Protein AF-A0A2V9YKH6-F1 (afdb_monomer_lite)

pLDDT: mean 81.79, std 18.33, range [43.91, 97.94]

Secondary structure (DSSP, 8-state):
--------------HHHHHHHHHHHTTHHHHHHHHHT--HHHHHHHHTTSS--HHHHHHHHHHHHHHHHHHHS--

Sequence (75 aa):
MTKNRKKRQRTKVTEESLLRVHRLHSGIYARIAEKLGVDPSYVSRVAKGERQSQEVKSALLSELATIGKGALAME

Foldseek 3Di:
DDDPPPPPPPPPCDPVLVVLLVVLPPCLLVVLCVVVVHDSVVLVCVVVVVDDDPSSVVSSVVSVVVSVCVSVVPD

Structure (mmCIF, N/CA/C/O backbone):
data_AF-A0A2V9YKH6-F1
#
_entry.id   AF-A0A2V9YKH6-F1
#
loop_
_atom_site.group_PDB
_atom_site.id
_atom_site.type_symbol
_atom_site.label_atom_id
_atom_site.label_alt_id
_atom_site.label_comp_id
_atom_site.label_asym_id
_atom_site.label_entity_id
_atom_site.label_seq_id
_atom_site.pdbx_PDB_ins_code
_atom_site.Cartn_x
_atom_site.Cartn_y
_atom_site.Cartn_z
_atom_site.occupancy
_atom_site.B_iso_or_equiv
_atom_site.auth_seq_id
_atom_site.auth_comp_id
_atom_site.auth_asym_id
_atom_site.auth_atom_id
_atom_site.pdbx_PDB_model_num
ATOM 1 N N . MET A 1 1 ? 43.765 22.150 -0.940 1.00 50.44 1 MET A N 1
ATOM 2 C CA . MET A 1 1 ? 42.579 21.398 -0.456 1.00 50.44 1 MET A CA 1
ATOM 3 C C . MET A 1 1 ? 41.324 22.220 -0.705 1.00 50.44 1 MET A C 1
ATOM 5 O O . MET A 1 1 ? 41.301 23.336 -0.211 1.00 50.44 1 MET A O 1
ATOM 9 N N . THR A 1 2 ? 40.343 21.686 -1.457 1.00 45.66 2 THR A N 1
ATOM 10 C CA . THR A 1 2 ? 38.934 22.134 -1.706 1.00 45.66 2 THR A CA 1
ATOM 11 C C . THR A 1 2 ? 38.613 22.033 -3.207 1.00 45.66 2 THR A C 1
ATOM 13 O O . THR A 1 2 ? 39.436 22.412 -4.021 1.00 45.66 2 THR A O 1
ATOM 16 N N . LYS A 1 3 ? 37.486 21.515 -3.705 1.00 51.31 3 LYS A N 1
ATOM 17 C CA . LYS A 1 3 ? 36.267 20.897 -3.156 1.00 51.31 3 LYS A CA 1
ATOM 18 C C . LYS A 1 3 ? 35.833 19.844 -4.189 1.00 51.31 3 LYS A C 1
ATOM 20 O O . LYS A 1 3 ? 35.547 20.191 -5.333 1.00 51.31 3 LYS A O 1
ATOM 25 N N . ASN A 1 4 ? 35.769 18.577 -3.790 1.00 46.38 4 ASN A N 1
ATOM 26 C CA . ASN A 1 4 ? 35.324 17.475 -4.641 1.00 46.38 4 ASN A CA 1
ATOM 27 C C . ASN A 1 4 ? 33.797 17.565 -4.822 1.00 46.38 4 ASN A C 1
ATOM 29 O O . ASN A 1 4 ? 33.031 16.974 -4.061 1.00 46.38 4 ASN A O 1
ATOM 33 N N . ARG A 1 5 ? 33.331 18.361 -5.793 1.00 53.97 5 ARG A N 1
ATOM 34 C CA . ARG A 1 5 ? 31.922 18.380 -6.208 1.00 53.97 5 ARG A CA 1
ATOM 35 C C . ARG A 1 5 ? 31.624 17.047 -6.896 1.00 53.97 5 ARG A C 1
ATOM 37 O O . ARG A 1 5 ? 31.757 16.943 -8.112 1.00 53.97 5 ARG A O 1
ATOM 44 N N . LYS A 1 6 ? 31.259 16.018 -6.117 1.00 46.72 6 LYS A N 1
ATOM 45 C CA . LYS A 1 6 ? 30.684 14.768 -6.635 1.00 46.72 6 LYS A CA 1
ATOM 46 C C . LYS A 1 6 ? 29.533 15.153 -7.566 1.00 46.72 6 LYS A C 1
ATOM 48 O O . LYS A 1 6 ? 28.485 15.604 -7.107 1.00 46.72 6 LYS A O 1
ATOM 53 N N . LYS A 1 7 ? 29.759 15.045 -8.877 1.00 45.19 7 LYS A N 1
ATOM 54 C CA . LYS A 1 7 ? 28.718 15.173 -9.895 1.00 45.19 7 LYS A CA 1
ATOM 55 C C . LYS A 1 7 ? 27.653 14.135 -9.541 1.00 45.19 7 LYS A C 1
ATOM 57 O O . LYS A 1 7 ? 27.905 12.944 -9.683 1.00 45.19 7 LYS A O 1
ATOM 62 N N . ARG A 1 8 ? 26.501 14.585 -9.033 1.00 51.19 8 ARG A N 1
ATOM 63 C CA . ARG A 1 8 ? 25.262 13.799 -8.991 1.00 51.19 8 ARG A CA 1
ATOM 64 C C . ARG A 1 8 ? 24.998 13.374 -10.432 1.00 51.19 8 ARG A C 1
ATOM 66 O O . ARG A 1 8 ? 24.537 14.187 -11.232 1.00 51.19 8 ARG A O 1
ATOM 73 N N . GLN A 1 9 ? 25.399 12.161 -10.794 1.00 55.03 9 GLN A N 1
ATOM 74 C CA . GLN A 1 9 ? 25.017 11.588 -12.072 1.00 55.03 9 GLN A CA 1
ATOM 75 C C . GLN A 1 9 ? 23.493 11.457 -12.024 1.00 55.03 9 GLN A C 1
ATOM 77 O O . GLN A 1 9 ? 22.952 10.811 -11.133 1.00 55.03 9 GLN A O 1
ATOM 82 N N . ARG A 1 10 ? 22.786 12.168 -12.909 1.00 55.72 10 ARG A N 1
ATOM 83 C CA . ARG A 1 10 ? 21.363 11.914 -13.151 1.00 55.72 10 ARG A CA 1
ATOM 84 C C . ARG A 1 10 ? 21.293 10.508 -13.739 1.00 55.72 10 ARG A C 1
ATOM 86 O O . ARG A 1 10 ? 21.647 10.330 -14.902 1.00 55.72 10 ARG A O 1
ATOM 93 N N . THR A 1 11 ? 20.908 9.525 -12.936 1.00 65.00 11 THR A N 1
ATOM 94 C CA . THR A 1 11 ? 20.619 8.178 -13.421 1.00 65.00 11 THR A CA 1
ATOM 95 C C . THR A 1 11 ? 19.518 8.287 -14.480 1.00 65.00 11 THR A C 1
ATOM 97 O O . THR A 1 11 ? 18.485 8.925 -14.265 1.00 65.00 11 THR A O 1
ATOM 100 N N . LYS A 1 12 ? 19.777 7.768 -15.688 1.00 66.31 12 LYS A N 1
ATOM 101 C CA . LYS A 1 12 ? 18.764 7.718 -16.748 1.00 66.31 12 LYS A CA 1
ATOM 102 C C . LYS A 1 12 ? 17.698 6.718 -16.307 1.00 66.31 12 LYS A C 1
ATOM 104 O O .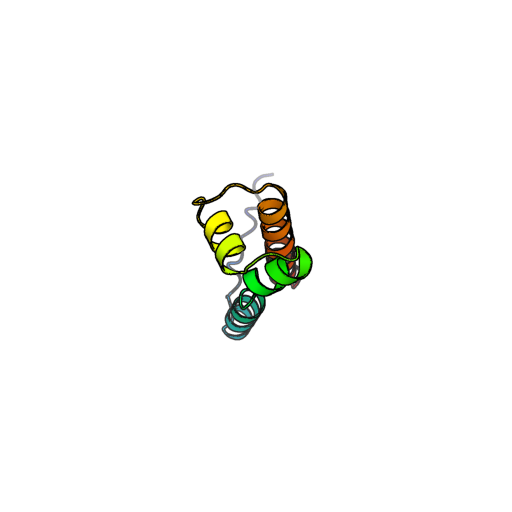 LYS A 1 12 ? 17.983 5.531 -16.207 1.00 66.31 12 LYS A O 1
ATOM 109 N N . VAL A 1 13 ? 16.490 7.199 -16.032 1.00 74.81 13 VAL A N 1
ATOM 110 C CA . VAL A 1 13 ? 15.332 6.339 -15.765 1.00 74.81 13 VAL A CA 1
ATOM 111 C C . VAL A 1 13 ? 15.020 5.553 -17.044 1.00 74.81 13 VAL A C 1
ATOM 113 O O . VAL A 1 13 ? 14.769 6.165 -18.080 1.00 74.81 13 VAL A O 1
ATOM 116 N N . THR A 1 14 ? 15.072 4.219 -16.990 1.00 86.19 14 THR A N 1
ATOM 117 C CA . THR A 1 14 ? 14.716 3.349 -18.124 1.00 86.19 14 THR A CA 1
ATOM 118 C C . THR A 1 14 ? 13.214 3.063 -18.148 1.00 86.19 14 THR A C 1
ATOM 120 O O . THR A 1 14 ? 12.555 3.071 -17.105 1.00 86.19 14 THR A O 1
ATOM 123 N N . GLU A 1 15 ? 12.662 2.782 -19.330 1.00 85.06 15 GLU A N 1
ATOM 124 C CA . GLU A 1 15 ? 11.247 2.412 -19.500 1.00 85.06 15 GLU A CA 1
ATOM 125 C C . GLU A 1 15 ? 10.881 1.175 -18.665 1.00 85.06 15 GLU A C 1
ATOM 127 O O . GLU A 1 15 ? 9.862 1.158 -17.976 1.00 85.06 15 GLU A O 1
ATOM 132 N N . GLU A 1 16 ? 11.764 0.177 -18.626 1.00 85.75 16 GLU A N 1
ATOM 133 C CA . GLU A 1 16 ? 11.605 -1.035 -17.814 1.00 85.75 16 GLU A CA 1
ATOM 134 C C . GLU A 1 16 ? 11.508 -0.722 -16.315 1.00 85.75 16 GLU A C 1
ATOM 136 O O . GLU A 1 16 ? 10.688 -1.304 -15.599 1.00 85.75 16 GLU A O 1
ATOM 141 N N . SER A 1 17 ? 12.301 0.243 -15.837 1.00 83.06 17 SER A N 1
ATOM 142 C CA . SER A 1 17 ? 12.257 0.686 -14.441 1.00 83.06 17 SER A CA 1
ATOM 143 C C . SER A 1 17 ? 10.916 1.344 -14.111 1.00 83.06 17 SER A C 1
ATOM 145 O O . SER A 1 17 ? 10.345 1.073 -13.053 1.00 83.06 17 SER A O 1
ATOM 147 N N . LEU A 1 18 ? 10.369 2.154 -15.025 1.00 85.25 18 LEU A N 1
ATOM 148 C CA . LEU A 1 18 ? 9.049 2.774 -14.863 1.00 85.25 18 LEU A CA 1
ATOM 149 C C . LEU A 1 18 ? 7.930 1.730 -14.837 1.00 85.25 18 LEU A C 1
ATOM 151 O O . LEU A 1 18 ? 7.075 1.774 -13.951 1.00 85.25 18 LEU A O 1
ATOM 155 N N . LEU A 1 19 ? 7.959 0.762 -15.757 1.00 88.06 19 LEU A N 1
ATOM 156 C CA . LEU A 1 19 ? 6.976 -0.323 -15.810 1.00 88.06 19 LEU A CA 1
ATOM 157 C C . LEU A 1 19 ? 7.024 -1.197 -14.549 1.00 88.06 19 LEU A C 1
ATOM 159 O O . LEU A 1 19 ? 5.981 -1.574 -14.009 1.00 88.06 19 LEU A O 1
ATOM 163 N N . ARG A 1 20 ? 8.224 -1.469 -14.022 1.00 84.56 20 ARG A N 1
ATOM 164 C CA . ARG A 1 20 ? 8.400 -2.215 -12.769 1.00 84.56 20 ARG A CA 1
ATOM 165 C C . ARG A 1 20 ? 7.825 -1.461 -11.572 1.00 84.56 20 ARG A C 1
ATOM 167 O O . ARG A 1 20 ? 7.090 -2.056 -10.785 1.00 84.56 20 ARG A O 1
ATOM 174 N N . VAL A 1 21 ? 8.120 -0.167 -11.440 1.00 83.81 21 VAL A N 1
ATOM 175 C CA . VAL A 1 21 ? 7.555 0.674 -10.371 1.00 83.81 21 VAL A CA 1
ATOM 176 C C . VAL A 1 21 ? 6.033 0.730 -10.489 1.00 83.81 21 VAL A C 1
ATOM 178 O O . VAL A 1 21 ? 5.341 0.496 -9.500 1.00 83.81 21 VAL A O 1
ATOM 181 N N . HIS A 1 22 ? 5.494 0.941 -11.693 1.00 87.31 22 HIS A N 1
ATOM 182 C CA . HIS A 1 22 ? 4.050 0.938 -11.926 1.00 87.31 22 HIS A CA 1
ATOM 183 C C . HIS A 1 22 ? 3.397 -0.377 -11.470 1.00 87.31 22 HIS A C 1
ATOM 185 O O . HIS A 1 22 ? 2.413 -0.354 -10.729 1.00 87.31 22 HIS A O 1
ATOM 191 N N . ARG A 1 23 ? 3.991 -1.526 -11.819 1.00 86.25 23 ARG A N 1
ATOM 192 C CA . ARG A 1 23 ? 3.512 -2.845 -11.385 1.00 86.25 23 ARG A CA 1
ATOM 193 C C . ARG A 1 23 ? 3.551 -3.012 -9.864 1.00 86.25 23 ARG A C 1
ATOM 195 O O . ARG A 1 23 ? 2.611 -3.556 -9.296 1.00 86.25 23 ARG A O 1
ATOM 202 N N . LEU A 1 24 ? 4.593 -2.532 -9.187 1.00 84.00 24 LEU A N 1
ATOM 203 C CA . LEU A 1 24 ? 4.684 -2.601 -7.723 1.00 84.00 24 LEU A CA 1
ATOM 204 C C . LEU A 1 24 ? 3.636 -1.716 -7.031 1.00 84.00 24 LEU A C 1
ATOM 206 O O . LEU A 1 24 ? 3.064 -2.113 -6.013 1.00 84.00 24 LEU A O 1
ATOM 210 N N . HIS A 1 25 ? 3.345 -0.547 -7.606 1.00 86.88 25 HIS A N 1
ATOM 211 C CA . HIS A 1 25 ? 2.287 0.339 -7.125 1.00 86.88 25 HIS A CA 1
ATOM 212 C C 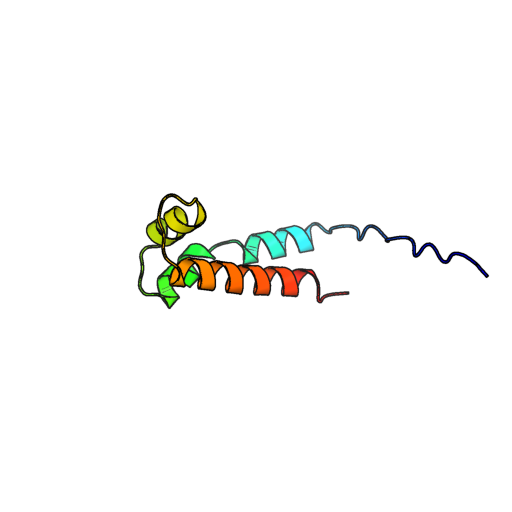. HIS A 1 25 ? 0.882 -0.207 -7.395 1.00 86.88 25 HIS A C 1
ATOM 214 O O . HIS A 1 25 ? -0.035 0.034 -6.603 1.00 86.88 25 HIS A O 1
ATOM 220 N N . SER A 1 26 ? 0.709 -0.974 -8.474 1.00 86.12 26 SER A N 1
ATOM 221 C CA . SER A 1 26 ? -0.563 -1.623 -8.769 1.00 86.12 26 SER A CA 1
ATOM 222 C C . SER A 1 26 ? -0.950 -2.575 -7.627 1.00 86.12 26 SER A C 1
ATOM 224 O O . SER A 1 26 ? -0.168 -3.419 -7.180 1.00 86.12 26 SER A O 1
ATOM 226 N N . GLY A 1 27 ? -2.151 -2.380 -7.078 1.00 90.88 27 GLY A N 1
ATOM 227 C CA . GLY A 1 27 ? -2.711 -3.245 -6.039 1.00 90.88 27 GLY A CA 1
ATOM 228 C C . GLY A 1 27 ? -2.217 -3.017 -4.604 1.00 90.88 27 GLY A C 1
ATOM 229 O O . GLY A 1 27 ? -2.576 -3.817 -3.748 1.00 90.88 27 GLY A O 1
ATOM 230 N N . ILE A 1 28 ? -1.458 -1.951 -4.294 1.00 93.31 28 ILE A N 1
ATOM 231 C CA . ILE A 1 28 ? -1.056 -1.645 -2.898 1.00 93.31 28 ILE A CA 1
ATOM 232 C C . ILE A 1 28 ? -2.270 -1.643 -1.955 1.00 93.31 28 ILE A C 1
ATOM 234 O O . ILE A 1 28 ? -2.227 -2.247 -0.886 1.00 93.31 28 ILE A O 1
ATOM 238 N N . TYR A 1 29 ? -3.364 -0.984 -2.349 1.00 95.25 29 TYR A N 1
ATOM 239 C CA . TYR A 1 29 ? -4.548 -0.877 -1.494 1.00 95.25 29 TYR A CA 1
ATOM 240 C C . TYR A 1 29 ? -5.233 -2.222 -1.267 1.00 95.25 29 TYR A C 1
ATOM 242 O O . TYR A 1 29 ? -5.645 -2.481 -0.144 1.00 95.25 29 TYR A O 1
ATOM 250 N N . ALA A 1 30 ? -5.299 -3.077 -2.291 1.00 95.38 30 ALA A N 1
ATOM 251 C CA . ALA A 1 30 ? -5.845 -4.426 -2.167 1.00 95.38 30 ALA A CA 1
ATOM 252 C C . ALA A 1 30 ? -5.003 -5.273 -1.202 1.00 95.38 30 ALA A C 1
ATOM 254 O O . ALA A 1 30 ? -5.538 -5.798 -0.234 1.00 95.38 30 ALA A O 1
ATOM 255 N N . ARG A 1 31 ? -3.672 -5.278 -1.360 1.00 94.62 31 ARG A N 1
ATOM 256 C CA . ARG A 1 31 ? -2.775 -6.033 -0.469 1.00 94.62 31 ARG A CA 1
ATOM 257 C C . ARG A 1 31 ? -2.884 -5.597 0.989 1.00 94.62 31 ARG A C 1
ATOM 259 O O . ARG A 1 31 ? -2.833 -6.426 1.890 1.00 94.62 31 ARG A O 1
ATOM 266 N N . ILE A 1 32 ? -3.000 -4.294 1.238 1.00 95.94 32 ILE A N 1
ATOM 267 C CA . ILE A 1 32 ? -3.159 -3.764 2.600 1.00 95.94 32 ILE A CA 1
ATOM 268 C C . ILE A 1 32 ? -4.543 -4.104 3.155 1.00 95.94 32 ILE A C 1
ATOM 270 O O . ILE A 1 32 ? -4.650 -4.493 4.314 1.00 95.94 32 ILE A O 1
ATOM 274 N N . ALA A 1 33 ? -5.581 -3.985 2.328 1.00 96.75 33 ALA A N 1
ATOM 275 C CA . ALA A 1 33 ? -6.943 -4.363 2.674 1.00 96.75 33 ALA A CA 1
ATOM 276 C C . ALA A 1 33 ? -7.034 -5.838 3.087 1.00 96.75 33 ALA A C 1
ATOM 278 O O . ALA A 1 33 ? -7.552 -6.132 4.159 1.00 96.75 33 ALA A O 1
ATOM 279 N N . GLU A 1 34 ? -6.438 -6.740 2.307 1.00 96.38 34 GLU A N 1
ATOM 280 C CA . GLU A 1 34 ? -6.367 -8.172 2.614 1.00 96.38 34 GLU A CA 1
ATOM 281 C C . GLU A 1 34 ? -5.585 -8.446 3.906 1.00 96.38 34 GLU A C 1
ATOM 283 O O . GLU A 1 34 ? -6.061 -9.186 4.763 1.00 96.38 34 GLU A O 1
ATOM 288 N N . LYS A 1 35 ? -4.418 -7.808 4.093 1.00 95.31 35 LYS A N 1
ATOM 289 C CA . LYS A 1 35 ? -3.592 -7.971 5.306 1.00 95.31 35 LYS A CA 1
ATOM 290 C C . LYS A 1 35 ? -4.313 -7.546 6.588 1.00 95.31 35 LYS A C 1
ATOM 292 O O . LYS A 1 35 ? -4.060 -8.131 7.635 1.00 95.31 35 LYS A O 1
ATOM 297 N N . LEU A 1 36 ? -5.151 -6.512 6.516 1.00 96.19 36 LEU A N 1
ATOM 298 C CA . LEU A 1 36 ? -5.829 -5.926 7.678 1.00 96.19 36 LEU A CA 1
ATOM 299 C C . LEU A 1 36 ? -7.307 -6.336 7.792 1.00 96.19 36 LEU A C 1
ATOM 301 O O . LEU A 1 36 ? -7.978 -5.930 8.735 1.00 96.19 36 LEU A O 1
ATOM 305 N N . GLY A 1 37 ? -7.835 -7.113 6.841 1.00 96.81 37 GLY A N 1
ATOM 306 C CA . GLY A 1 37 ? -9.246 -7.510 6.817 1.00 96.81 37 GLY A CA 1
ATOM 307 C C . GLY A 1 37 ? -10.219 -6.337 6.629 1.00 96.81 37 GLY A C 1
ATOM 308 O O . GLY A 1 37 ? -11.318 -6.353 7.179 1.00 96.81 37 GLY A O 1
ATOM 309 N N . VAL A 1 38 ? -9.822 -5.304 5.881 1.00 96.94 38 VAL A N 1
ATOM 310 C CA . VAL A 1 38 ? -10.629 -4.094 5.631 1.00 96.94 38 VAL A CA 1
ATOM 311 C C . VAL A 1 38 ? -10.954 -3.929 4.148 1.00 96.94 38 VAL A C 1
ATOM 313 O O . VAL A 1 38 ? -10.362 -4.576 3.295 1.00 96.94 38 VAL A O 1
ATOM 316 N N . ASP A 1 39 ? -11.876 -3.025 3.814 1.00 96.88 39 ASP A N 1
ATOM 317 C CA . ASP A 1 39 ? -12.220 -2.733 2.419 1.00 96.88 39 ASP A CA 1
ATOM 318 C C . ASP A 1 39 ? -11.129 -1.884 1.712 1.00 96.88 39 ASP A C 1
ATOM 320 O O . ASP A 1 39 ? -10.644 -0.900 2.285 1.00 96.88 39 ASP A O 1
ATOM 324 N N . PRO A 1 40 ? -10.760 -2.168 0.446 1.00 96.50 40 PRO A N 1
ATOM 325 C CA . PRO A 1 40 ? -9.799 -1.353 -0.305 1.00 96.50 40 PRO A CA 1
ATOM 326 C C . PRO A 1 40 ? -10.199 0.122 -0.442 1.00 96.50 40 PRO A C 1
ATOM 328 O O . PRO A 1 40 ? -9.333 1.003 -0.443 1.00 96.50 40 PRO A O 1
ATOM 331 N N . SER A 1 41 ? -11.498 0.429 -0.507 1.00 97.38 41 SER A N 1
ATOM 332 C CA . SER A 1 41 ? -11.986 1.811 -0.517 1.00 97.38 41 SER A CA 1
ATOM 333 C C . SER A 1 41 ? -11.729 2.482 0.827 1.00 97.38 41 SER A C 1
ATOM 335 O O . SER A 1 41 ? -11.409 3.667 0.848 1.00 97.38 41 SER A O 1
ATOM 337 N N . TYR A 1 42 ? -11.803 1.758 1.952 1.00 97.56 42 TYR A N 1
ATOM 338 C CA . TYR A 1 42 ? -11.402 2.294 3.257 1.00 97.56 42 TYR A CA 1
ATOM 339 C C . TYR A 1 42 ? -9.922 2.685 3.267 1.00 97.56 42 TYR A C 1
ATOM 341 O O . TYR A 1 42 ? -9.593 3.806 3.660 1.00 97.56 42 TYR A O 1
ATOM 349 N N . VAL A 1 43 ? -9.049 1.815 2.749 1.00 97.25 43 VAL A N 1
ATOM 350 C CA . VAL A 1 43 ? -7.614 2.106 2.600 1.00 97.25 43 VAL A CA 1
ATOM 351 C C . VAL A 1 43 ? -7.392 3.342 1.725 1.00 97.25 43 VAL A C 1
ATOM 353 O O . VAL A 1 43 ? -6.627 4.232 2.096 1.00 97.25 43 VAL A O 1
ATOM 356 N N . SER A 1 44 ? -8.118 3.448 0.608 1.00 96.94 44 SER A N 1
ATOM 357 C CA . SER A 1 44 ? -8.068 4.616 -0.276 1.00 96.94 44 SER A CA 1
ATOM 358 C C . SER A 1 44 ? -8.486 5.905 0.439 1.00 96.94 44 SER A C 1
ATOM 360 O O . SER A 1 44 ? -7.780 6.909 0.357 1.00 96.94 44 SER A O 1
ATOM 362 N N . ARG A 1 45 ? -9.587 5.887 1.202 1.00 97.94 45 ARG A N 1
ATOM 363 C CA . ARG A 1 45 ? -10.052 7.052 1.974 1.00 97.94 45 ARG A CA 1
ATOM 364 C C . ARG A 1 45 ? -9.036 7.479 3.033 1.00 97.94 45 ARG A C 1
ATOM 366 O O . ARG A 1 45 ? -8.832 8.672 3.233 1.00 97.94 45 ARG A O 1
ATOM 373 N N . VAL A 1 46 ? -8.359 6.529 3.684 1.00 97.50 46 VAL A N 1
ATOM 374 C CA . VAL A 1 46 ? -7.271 6.843 4.627 1.00 97.50 46 VAL A CA 1
ATOM 375 C C . VAL A 1 46 ? -6.076 7.466 3.902 1.00 97.50 46 VAL A C 1
ATOM 377 O O . VAL A 1 46 ? -5.540 8.468 4.371 1.00 97.50 46 VAL A O 1
ATOM 380 N N . ALA A 1 47 ? -5.688 6.930 2.740 1.00 95.00 47 ALA A N 1
ATOM 381 C CA . ALA A 1 47 ? -4.598 7.476 1.930 1.00 95.00 47 ALA A CA 1
ATOM 382 C C . ALA A 1 47 ? -4.883 8.907 1.436 1.00 95.00 47 ALA A C 1
ATOM 384 O O . ALA A 1 47 ? -3.970 9.725 1.371 1.00 95.00 47 ALA A O 1
ATOM 385 N N . LYS A 1 48 ? -6.149 9.222 1.138 1.00 96.12 48 LYS A N 1
ATOM 386 C CA . LYS A 1 48 ? -6.612 10.570 0.765 1.00 96.12 48 LYS A CA 1
ATOM 387 C C . LYS A 1 48 ? -6.769 11.526 1.953 1.00 96.12 48 LYS A C 1
ATOM 389 O O . LYS A 1 48 ? -7.025 12.706 1.749 1.00 96.12 48 LYS A O 1
ATOM 394 N N . GLY A 1 49 ? -6.650 11.033 3.187 1.00 95.56 49 GLY A N 1
ATOM 395 C CA . GLY A 1 49 ? -6.885 11.819 4.401 1.00 95.56 49 GLY A CA 1
ATOM 396 C C . GLY A 1 49 ? -8.362 12.017 4.762 1.00 95.56 49 GLY A C 1
ATOM 397 O O . GLY A 1 49 ? -8.655 12.683 5.749 1.00 95.56 49 GLY A O 1
ATOM 398 N N . GLU A 1 50 ? -9.291 11.402 4.026 1.00 97.31 50 GLU A N 1
ATOM 399 C CA . GLU A 1 50 ? -10.738 11.444 4.293 1.00 97.31 50 GLU A CA 1
ATOM 400 C C . GLU A 1 50 ? -11.128 10.620 5.533 1.00 97.31 50 GLU A C 1
ATOM 402 O O . GLU A 1 50 ? -12.188 10.824 6.123 1.00 97.31 50 GLU A O 1
ATOM 407 N N . ARG A 1 51 ? -10.287 9.655 5.925 1.00 96.38 51 ARG A N 1
ATOM 408 C CA . ARG A 1 51 ? -10.443 8.861 7.150 1.00 96.38 51 ARG A CA 1
ATOM 409 C C . ARG A 1 51 ? -9.133 8.761 7.923 1.00 96.38 51 ARG A C 1
ATOM 411 O O . ARG A 1 51 ? -8.044 8.872 7.363 1.00 96.38 51 ARG A O 1
ATOM 418 N N . GLN A 1 52 ? -9.244 8.502 9.223 1.00 96.12 52 GLN A N 1
ATOM 419 C CA . GLN A 1 52 ? -8.099 8.314 10.108 1.00 96.12 52 GLN A CA 1
ATOM 420 C C . GLN A 1 52 ? -8.030 6.863 10.591 1.00 96.12 52 GLN A C 1
ATOM 422 O O . GLN A 1 52 ? -8.970 6.352 11.188 1.00 96.12 52 GLN A O 1
ATOM 427 N N . SER A 1 53 ? -6.904 6.206 10.319 1.00 96.81 53 SER A N 1
ATOM 428 C CA . SER A 1 53 ? -6.525 4.929 10.921 1.00 96.81 53 SER A CA 1
ATOM 429 C C . SER A 1 53 ? -5.009 4.848 10.969 1.00 96.81 53 SER A C 1
ATOM 431 O O . SER A 1 53 ? -4.340 4.966 9.940 1.00 96.81 53 SER A O 1
ATOM 433 N N . GLN A 1 54 ? -4.468 4.691 12.174 1.00 96.00 54 GLN A N 1
ATOM 434 C CA . GLN A 1 54 ? -3.025 4.618 12.376 1.00 96.00 54 GLN A CA 1
ATOM 435 C C . GLN A 1 54 ? -2.448 3.313 11.820 1.00 96.00 54 GLN A C 1
ATOM 437 O O . GLN A 1 54 ? -1.352 3.310 11.259 1.00 96.00 54 GLN A O 1
ATOM 442 N N . GLU A 1 55 ? -3.213 2.229 11.917 1.00 96.81 55 GLU A N 1
ATOM 443 C CA . GLU A 1 55 ? -2.837 0.908 11.423 1.00 96.81 55 GLU A CA 1
ATOM 444 C C . GLU A 1 55 ? -2.717 0.907 9.894 1.00 96.81 55 GLU A C 1
ATOM 446 O O . GLU A 1 55 ? -1.659 0.588 9.351 1.00 96.81 55 GLU A O 1
ATOM 451 N N . VAL A 1 56 ? -3.746 1.402 9.197 1.00 96.88 56 VAL A N 1
ATOM 452 C CA . VAL A 1 56 ? -3.743 1.512 7.729 1.00 96.88 56 VAL A CA 1
ATOM 453 C C . VAL A 1 56 ? -2.647 2.463 7.244 1.00 96.88 56 VAL A C 1
ATOM 455 O O . VAL A 1 56 ? -1.953 2.156 6.274 1.00 96.88 56 VAL A O 1
ATOM 458 N N . LYS A 1 57 ? -2.440 3.602 7.923 1.00 96.38 57 LYS A N 1
ATOM 459 C CA . LYS A 1 57 ? -1.343 4.532 7.597 1.00 96.38 57 LYS A CA 1
ATOM 460 C C . LYS A 1 57 ? 0.025 3.866 7.734 1.00 96.38 57 LYS A C 1
ATOM 462 O O . LYS A 1 57 ? 0.858 4.004 6.843 1.00 96.38 57 LYS A O 1
ATOM 467 N N . SER A 1 58 ? 0.248 3.129 8.819 1.00 96.06 58 SER A N 1
ATOM 468 C CA . SER A 1 58 ? 1.514 2.428 9.060 1.00 96.06 58 SER A CA 1
ATOM 469 C C . SER A 1 58 ? 1.765 1.348 8.005 1.00 96.06 58 SER A C 1
ATOM 471 O O . SER A 1 58 ? 2.866 1.265 7.460 1.00 96.06 58 SER A O 1
ATOM 473 N N . ALA A 1 59 ? 0.731 0.582 7.643 1.00 95.69 59 ALA A N 1
ATOM 474 C CA . ALA A 1 59 ? 0.810 -0.421 6.585 1.00 95.69 59 ALA A CA 1
ATOM 475 C C . ALA A 1 59 ? 1.127 0.200 5.211 1.00 95.69 59 ALA A C 1
ATOM 477 O O . ALA A 1 59 ? 2.005 -0.294 4.503 1.00 95.69 59 ALA A O 1
ATOM 478 N N . LEU A 1 60 ? 0.480 1.321 4.862 1.00 93.4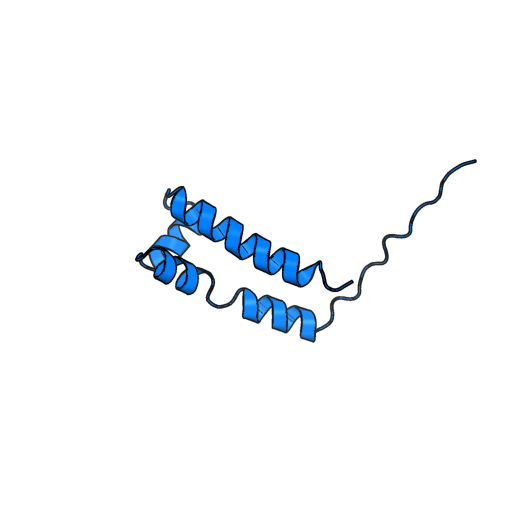4 60 LEU A N 1
ATOM 479 C CA . LEU A 1 60 ? 0.752 2.078 3.632 1.00 93.44 60 LEU A CA 1
ATOM 480 C C . LEU A 1 60 ? 2.203 2.553 3.558 1.00 93.44 60 LEU A C 1
ATOM 482 O O . LEU A 1 60 ? 2.867 2.344 2.543 1.00 93.44 60 LEU A O 1
ATOM 486 N N . LEU A 1 61 ? 2.703 3.171 4.628 1.00 93.25 61 LEU A N 1
ATOM 487 C CA . LEU A 1 61 ? 4.074 3.678 4.676 1.00 93.25 61 LEU A CA 1
ATOM 488 C C . LEU A 1 61 ? 5.103 2.547 4.562 1.00 93.25 61 LEU A C 1
ATOM 490 O O . LEU A 1 61 ? 6.091 2.694 3.845 1.00 93.25 61 LEU A O 1
ATOM 494 N N . SER A 1 62 ? 4.857 1.411 5.218 1.00 91.94 62 SER A N 1
ATOM 495 C CA . SER A 1 62 ? 5.734 0.235 5.155 1.00 91.94 62 SER A CA 1
ATOM 496 C C . SER A 1 62 ? 5.803 -0.370 3.745 1.00 91.94 62 SER A C 1
ATOM 498 O O . SER A 1 62 ? 6.890 -0.630 3.216 1.00 91.94 62 SER A O 1
ATOM 500 N N . GLU A 1 63 ? 4.650 -0.530 3.089 1.00 90.06 63 GLU A N 1
ATOM 501 C CA . GLU A 1 63 ? 4.582 -1.071 1.728 1.00 90.06 63 GLU A CA 1
ATOM 502 C C . GLU A 1 63 ? 5.258 -0.117 0.724 1.00 90.06 63 GLU A C 1
ATOM 504 O O . GLU A 1 63 ? 6.078 -0.543 -0.091 1.00 90.06 63 GLU A O 1
ATOM 509 N N . LEU A 1 64 ? 5.006 1.194 0.833 1.00 89.12 64 LEU A N 1
ATOM 510 C CA . LEU A 1 64 ? 5.654 2.211 -0.003 1.00 89.12 64 LEU A CA 1
ATOM 511 C C . LEU A 1 64 ? 7.172 2.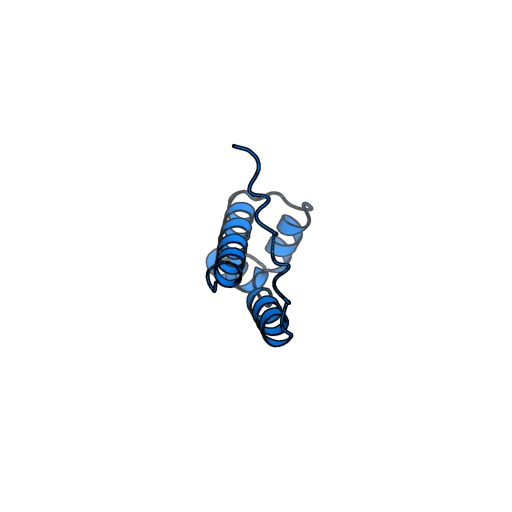261 0.208 1.00 89.12 64 LEU A C 1
ATOM 513 O O . LEU A 1 64 ? 7.920 2.379 -0.762 1.00 89.12 64 LEU A O 1
ATOM 517 N N . ALA A 1 65 ? 7.647 2.131 1.448 1.00 87.00 65 ALA A N 1
ATOM 518 C CA . ALA A 1 65 ? 9.077 2.079 1.743 1.00 87.00 65 ALA A CA 1
ATOM 519 C C . ALA A 1 65 ? 9.746 0.839 1.129 1.00 87.00 65 ALA A C 1
ATOM 521 O O . ALA A 1 65 ? 10.882 0.921 0.663 1.00 87.00 65 ALA A O 1
ATOM 522 N N . THR A 1 66 ? 9.042 -0.293 1.084 1.00 83.62 66 THR A N 1
ATOM 523 C CA . THR A 1 66 ? 9.526 -1.528 0.449 1.00 83.62 66 THR A CA 1
ATOM 524 C C . THR A 1 66 ? 9.683 -1.346 -1.061 1.00 83.62 66 THR A C 1
ATOM 526 O O . THR A 1 66 ? 10.715 -1.707 -1.628 1.00 83.62 66 THR A O 1
ATOM 529 N N . ILE A 1 67 ? 8.708 -0.703 -1.707 1.00 82.50 67 ILE A N 1
ATOM 530 C CA . ILE A 1 67 ? 8.757 -0.387 -3.141 1.00 82.50 67 ILE A CA 1
ATOM 531 C C . ILE A 1 67 ? 9.863 0.634 -3.436 1.00 82.50 67 ILE A C 1
ATOM 533 O O . ILE A 1 67 ? 10.644 0.441 -4.366 1.00 82.50 67 ILE A O 1
ATOM 537 N N . GLY A 1 68 ? 9.985 1.673 -2.604 1.00 72.50 68 GLY A N 1
ATOM 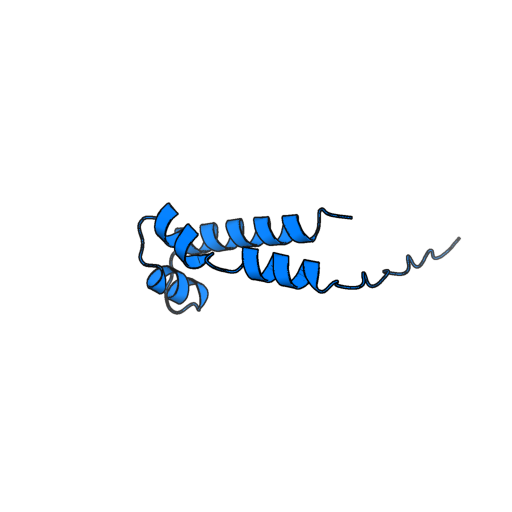538 C CA . GLY A 1 68 ? 11.033 2.686 -2.716 1.00 72.50 68 GLY A CA 1
ATOM 539 C C . GLY A 1 68 ? 12.440 2.100 -2.568 1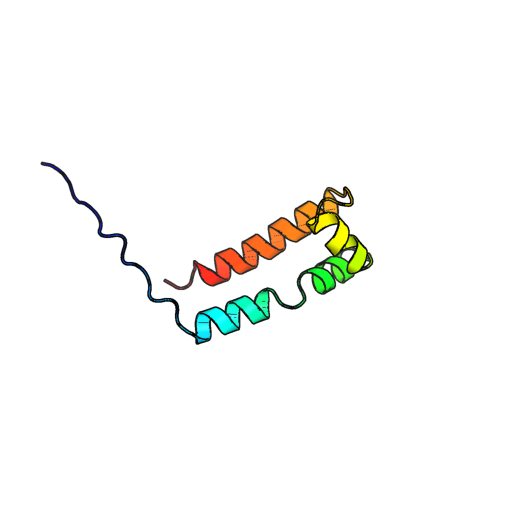.00 72.50 68 GLY A C 1
ATOM 540 O O . GLY A 1 68 ? 13.309 2.383 -3.387 1.00 72.50 68 GLY A O 1
ATOM 541 N N . LYS A 1 69 ? 12.666 1.212 -1.590 1.00 62.56 69 LYS A N 1
ATOM 542 C CA . LYS A 1 69 ? 13.943 0.493 -1.439 1.00 62.56 69 LYS A CA 1
ATOM 543 C C . LYS A 1 69 ? 14.220 -0.436 -2.620 1.00 62.56 69 LYS A C 1
ATOM 545 O O . LYS A 1 69 ? 15.343 -0.460 -3.104 1.00 62.56 69 LYS A O 1
ATOM 550 N N . GLY A 1 70 ? 13.211 -1.135 -3.140 1.00 55.97 70 GLY A N 1
ATOM 551 C CA . GLY A 1 70 ? 13.349 -1.967 -4.339 1.00 55.97 70 GLY A CA 1
ATOM 552 C C . GLY A 1 70 ? 13.658 -1.188 -5.627 1.00 55.97 70 GLY A C 1
ATOM 553 O O . GLY A 1 70 ? 14.098 -1.800 -6.602 1.00 55.97 70 GLY A O 1
ATOM 554 N N . ALA A 1 71 ? 13.431 0.129 -5.636 1.00 51.31 71 ALA A N 1
ATOM 555 C CA . ALA A 1 71 ? 13.790 1.045 -6.720 1.00 51.31 71 ALA A CA 1
ATOM 556 C C . ALA A 1 71 ? 15.157 1.738 -6.515 1.00 51.31 71 ALA A C 1
ATOM 558 O O . ALA A 1 71 ? 15.737 2.203 -7.489 1.00 51.31 71 ALA A O 1
ATOM 559 N N . LEU A 1 72 ? 15.672 1.795 -5.278 1.00 48.47 72 LEU A N 1
ATOM 560 C CA . LEU A 1 72 ? 16.937 2.453 -4.897 1.00 48.47 72 LEU A CA 1
ATOM 561 C C . LEU A 1 72 ? 18.094 1.481 -4.597 1.00 48.47 72 LEU A C 1
ATOM 563 O O . LEU A 1 72 ? 19.240 1.903 -4.582 1.00 48.47 72 LEU A O 1
ATOM 567 N N . ALA A 1 73 ? 17.817 0.200 -4.337 1.00 48.16 73 ALA A N 1
ATOM 568 C CA . ALA A 1 73 ? 18.821 -0.813 -3.985 1.00 48.16 73 ALA A CA 1
ATOM 569 C C . ALA A 1 73 ? 19.385 -1.587 -5.195 1.00 48.16 73 ALA A C 1
ATOM 571 O O . ALA A 1 73 ? 19.990 -2.638 -5.013 1.00 48.16 73 ALA A O 1
ATOM 572 N N . MET A 1 74 ? 19.157 -1.103 -6.420 1.00 47.72 74 MET A N 1
ATOM 573 C CA . MET A 1 74 ? 19.718 -1.675 -7.654 1.00 47.72 74 MET A CA 1
ATOM 574 C C . MET A 1 74 ? 20.668 -0.676 -8.334 1.00 47.72 74 MET A C 1
ATOM 576 O O . MET A 1 74 ? 20.512 -0.370 -9.514 1.00 47.72 74 MET A O 1
ATOM 580 N N . GLU A 1 75 ? 21.621 -0.161 -7.554 1.00 43.91 75 GLU A N 1
ATOM 581 C CA . GLU A 1 75 ? 22.849 0.514 -8.007 1.00 43.91 75 GLU A CA 1
ATOM 582 C C . GLU A 1 75 ? 24.073 -0.228 -7.462 1.00 43.91 75 GLU A C 1
ATOM 584 O O . GLU A 1 75 ? 24.037 -0.618 -6.271 1.00 43.91 75 GLU A O 1
#

Radius of gyration: 17.28 Å; chains: 1; bounding box: 55×30×32 Å